Protein AF-A0A820D6V8-F1 (afdb_monomer_lite)

Sequence (106 aa):
MAPISVKALILFKTFDRNGDKHVSVEEIREFYETYLIEFRFPHDSSCRQELIDTFLQAFRMRDANRQMNFDQFYTILQETPNSLESLQLINIPNNDDQVDKLKWQA

Structure (mmCIF, N/CA/C/O backbone):
data_AF-A0A820D6V8-F1
#
_entry.id   AF-A0A820D6V8-F1
#
loop_
_atom_site.group_PDB
_atom_site.id
_atom_site.type_symbol
_atom_site.label_atom_id
_atom_site.label_alt_id
_atom_site.label_comp_id
_atom_site.label_asym_id
_atom_site.label_entity_id
_atom_site.label_seq_id
_atom_site.pdbx_PDB_ins_code
_atom_site.Cartn_x
_atom_site.Cartn_y
_atom_site.Cartn_z
_atom_site.occupancy
_atom_site.B_iso_or_equiv
_atom_site.auth_seq_id
_atom_site.auth_comp_id
_atom_site.auth_asym_id
_atom_site.auth_atom_id
_atom_site.pdbx_PDB_model_num
ATOM 1 N N . MET A 1 1 ? -21.186 -3.714 11.109 1.00 48.38 1 MET A N 1
ATOM 2 C CA . MET A 1 1 ? -19.781 -3.481 10.713 1.00 48.38 1 MET A CA 1
ATOM 3 C C . MET A 1 1 ? -19.057 -4.807 10.845 1.00 48.38 1 MET A C 1
ATOM 5 O O . MET A 1 1 ? -19.229 -5.450 11.874 1.00 48.38 1 MET A O 1
ATOM 9 N N . ALA A 1 2 ? -18.357 -5.260 9.802 1.00 55.44 2 ALA A N 1
ATOM 10 C CA . ALA A 1 2 ? -17.497 -6.440 9.904 1.00 55.44 2 ALA A CA 1
ATOM 11 C C . ALA A 1 2 ? -16.359 -6.160 10.909 1.00 55.44 2 ALA A C 1
ATOM 13 O O . ALA A 1 2 ? -15.966 -4.998 11.050 1.00 55.44 2 ALA A O 1
ATOM 14 N N . PRO A 1 3 ? -15.861 -7.169 11.644 1.00 66.38 3 PRO A N 1
ATOM 15 C CA . PRO A 1 3 ? -14.757 -6.976 12.576 1.00 66.38 3 PRO A CA 1
ATOM 16 C C . PRO A 1 3 ? -13.505 -6.513 11.825 1.00 66.38 3 PRO A C 1
ATOM 18 O O . PRO A 1 3 ? -13.088 -7.136 10.848 1.00 66.38 3 PRO A O 1
ATOM 21 N N . ILE A 1 4 ? -12.909 -5.412 12.289 1.00 69.38 4 ILE A N 1
ATOM 22 C CA . ILE A 1 4 ? -11.679 -4.856 11.718 1.00 69.38 4 ILE A CA 1
ATOM 23 C C . ILE A 1 4 ? -10.583 -5.925 11.782 1.00 69.38 4 ILE A C 1
ATOM 25 O O . ILE A 1 4 ? -10.267 -6.437 12.855 1.00 69.38 4 ILE A O 1
ATOM 29 N N . SER A 1 5 ? -9.985 -6.245 10.632 1.00 78.25 5 SER A N 1
ATOM 30 C CA . SER A 1 5 ? -8.850 -7.168 10.582 1.00 78.25 5 SER A CA 1
ATOM 31 C C . SER A 1 5 ? -7.600 -6.473 11.118 1.00 78.25 5 SER A C 1
ATOM 33 O O . SER A 1 5 ? -7.217 -5.408 10.627 1.00 78.25 5 SER A O 1
ATOM 35 N N . VAL A 1 6 ? -6.922 -7.097 12.085 1.00 78.00 6 VAL A N 1
ATOM 36 C CA . VAL A 1 6 ? -5.644 -6.595 12.615 1.00 78.00 6 VAL A CA 1
ATOM 37 C C . VAL A 1 6 ? -4.590 -6.511 11.515 1.00 78.00 6 VAL A C 1
ATOM 39 O O . VAL A 1 6 ? -3.825 -5.552 11.489 1.00 78.00 6 VAL A O 1
ATOM 42 N N . LYS A 1 7 ? -4.600 -7.435 10.546 1.00 76.88 7 LYS A N 1
ATOM 43 C CA . LYS A 1 7 ? -3.724 -7.358 9.366 1.00 76.88 7 LYS A CA 1
ATOM 44 C C . LYS A 1 7 ? -3.948 -6.083 8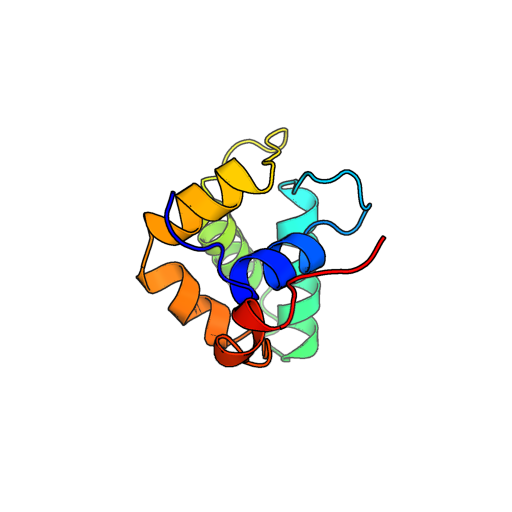.571 1.00 76.88 7 LYS A C 1
ATOM 46 O O . LYS A 1 7 ? -2.983 -5.419 8.214 1.00 76.88 7 LYS A O 1
ATOM 51 N N . ALA A 1 8 ? -5.209 -5.737 8.310 1.00 81.00 8 ALA A N 1
ATOM 52 C CA . ALA A 1 8 ? -5.543 -4.528 7.568 1.00 81.00 8 ALA A CA 1
ATOM 53 C C . ALA A 1 8 ? -5.079 -3.278 8.322 1.00 81.00 8 ALA A C 1
ATOM 55 O O . ALA A 1 8 ? -4.540 -2.362 7.710 1.00 81.00 8 ALA A O 1
ATOM 56 N N . LEU A 1 9 ? -5.228 -3.262 9.650 1.00 84.94 9 LEU A N 1
ATOM 57 C CA . LEU A 1 9 ? -4.756 -2.159 10.485 1.00 84.94 9 LEU A CA 1
ATOM 58 C C . LEU A 1 9 ? -3.227 -2.039 10.495 1.00 84.94 9 LEU A C 1
ATOM 60 O O . LEU A 1 9 ? -2.703 -0.935 10.369 1.00 84.94 9 LEU A O 1
ATOM 64 N N . ILE A 1 10 ? -2.509 -3.156 10.635 1.00 84.50 10 ILE A N 1
ATOM 65 C CA . ILE A 1 10 ? -1.041 -3.173 10.591 1.00 84.50 10 ILE A CA 1
ATOM 66 C C . ILE A 1 10 ? -0.549 -2.719 9.219 1.00 84.50 10 ILE A C 1
ATOM 68 O O . ILE A 1 10 ? 0.346 -1.883 9.145 1.00 84.50 10 ILE A O 1
ATOM 72 N N . LEU A 1 11 ? -1.147 -3.224 8.140 1.00 84.12 11 LEU A N 1
ATOM 73 C CA . LEU A 1 11 ? -0.786 -2.837 6.783 1.00 84.12 11 LEU A CA 1
ATOM 74 C C . LEU A 1 11 ? -1.031 -1.348 6.534 1.00 84.12 11 LEU A C 1
ATOM 76 O O . LEU A 1 11 ? -0.145 -0.670 6.028 1.00 84.12 11 LEU A O 1
ATOM 80 N N . PHE A 1 12 ? -2.186 -0.826 6.953 1.00 88.81 12 PHE A N 1
ATOM 81 C CA . PHE A 1 12 ? -2.479 0.601 6.846 1.00 88.81 12 PHE A CA 1
ATOM 82 C C . PHE A 1 12 ? -1.411 1.442 7.544 1.00 88.81 12 PHE A C 1
ATOM 84 O O . PHE A 1 12 ? -0.856 2.345 6.938 1.00 88.81 12 PHE A O 1
ATOM 91 N N . LYS A 1 13 ? -1.059 1.091 8.787 1.00 88.88 13 LYS A N 1
ATOM 92 C CA . LYS A 1 13 ? 0.013 1.766 9.535 1.00 88.88 13 LYS A CA 1
ATOM 93 C C . LYS A 1 13 ? 1.404 1.586 8.930 1.00 88.88 13 LYS A C 1
ATOM 95 O O . LYS A 1 13 ? 2.302 2.351 9.244 1.00 88.88 13 LYS A O 1
ATOM 100 N N . THR A 1 14 ? 1.601 0.534 8.143 1.00 87.25 14 THR A N 1
ATOM 101 C CA . THR A 1 14 ? 2.863 0.292 7.442 1.00 87.25 14 THR A CA 1
ATOM 102 C C . THR A 1 14 ? 2.981 1.207 6.224 1.00 87.25 14 THR A C 1
ATOM 104 O O . THR A 1 14 ? 4.082 1.647 5.909 1.00 87.25 14 THR A O 1
ATOM 107 N N . PHE A 1 15 ? 1.861 1.507 5.560 1.00 88.38 15 PHE A N 1
ATOM 108 C CA . PHE A 1 15 ? 1.815 2.477 4.468 1.00 88.38 15 PHE A CA 1
ATOM 109 C C . PHE A 1 15 ? 1.818 3.925 4.969 1.00 88.38 15 PHE A C 1
ATOM 111 O O . PHE A 1 15 ? 2.572 4.719 4.427 1.00 88.38 15 PHE A O 1
ATOM 118 N N . ASP A 1 16 ? 1.031 4.258 5.997 1.00 91.94 16 ASP A N 1
ATOM 119 C CA . ASP A 1 16 ? 0.972 5.588 6.633 1.00 91.94 16 ASP A CA 1
ATOM 120 C C . ASP A 1 16 ? 2.298 5.892 7.349 1.00 91.94 16 ASP A C 1
ATOM 122 O O . ASP A 1 16 ? 2.486 5.630 8.542 1.00 91.94 16 ASP A O 1
ATOM 126 N N . ARG A 1 17 ? 3.268 6.381 6.577 1.00 88.81 17 ARG A N 1
ATOM 127 C CA . ARG A 1 17 ? 4.656 6.561 7.001 1.00 88.81 17 ARG A CA 1
ATOM 128 C C . ARG A 1 17 ? 4.813 7.858 7.777 1.00 88.81 17 ARG A C 1
ATOM 130 O O . ARG A 1 17 ? 5.652 7.938 8.678 1.00 88.81 17 ARG A O 1
ATOM 137 N N . ASN A 1 18 ? 4.046 8.879 7.403 1.00 90.88 18 ASN A N 1
ATOM 138 C CA . ASN A 1 18 ? 4.096 10.193 8.033 1.00 90.88 18 ASN A CA 1
ATOM 139 C C . ASN A 1 18 ? 3.204 10.287 9.296 1.00 90.88 18 ASN A C 1
ATOM 141 O O . ASN A 1 18 ? 3.384 11.212 10.093 1.00 90.88 18 ASN A O 1
ATOM 145 N N . GLY A 1 19 ? 2.310 9.316 9.523 1.00 89.81 19 GLY A N 1
ATOM 146 C CA . GLY A 1 19 ? 1.429 9.236 10.687 1.00 89.81 19 GLY A CA 1
ATOM 147 C C . GLY A 1 19 ? 0.227 10.183 10.625 1.00 89.81 19 GLY A C 1
ATOM 148 O O . GLY A 1 19 ? -0.358 10.490 11.673 1.00 89.81 19 GLY A O 1
ATOM 149 N N . ASP A 1 20 ? -0.136 10.678 9.440 1.00 93.88 20 ASP A N 1
ATOM 1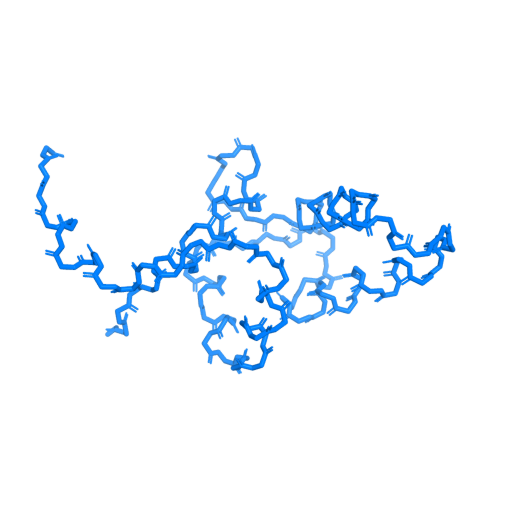50 C CA . ASP A 1 20 ? -1.248 11.612 9.234 1.00 93.88 20 ASP A CA 1
ATOM 151 C C . ASP A 1 20 ? -2.624 10.920 9.184 1.00 93.88 20 ASP A C 1
ATOM 153 O O . ASP A 1 20 ? -3.663 11.584 9.050 1.00 93.88 20 ASP A O 1
ATOM 157 N N . LYS A 1 21 ? -2.644 9.595 9.391 1.00 92.19 21 LYS A N 1
ATOM 158 C CA . LYS A 1 21 ? -3.832 8.729 9.371 1.00 92.19 21 LYS A CA 1
ATOM 159 C C . LYS A 1 21 ? -4.491 8.639 7.999 1.00 92.19 21 LYS A C 1
ATOM 161 O O . LYS A 1 21 ? -5.654 8.225 7.908 1.00 92.19 21 LYS A O 1
ATOM 166 N N . HIS A 1 22 ? -3.765 9.001 6.955 1.00 93.94 22 HIS A N 1
ATOM 167 C CA . HIS A 1 22 ? -4.114 8.786 5.571 1.00 93.94 22 HIS A CA 1
ATOM 168 C C . HIS A 1 22 ? -2.966 8.047 4.890 1.00 93.94 22 HIS A C 1
ATOM 170 O O . HIS A 1 22 ? -1.836 8.027 5.348 1.00 93.94 22 HIS A O 1
ATOM 176 N N . VAL A 1 23 ? -3.294 7.367 3.802 1.00 92.00 23 VAL A N 1
ATOM 177 C CA . VAL A 1 23 ? -2.311 6.729 2.939 1.00 92.00 23 VAL A CA 1
ATOM 178 C C . VAL A 1 23 ? -2.389 7.410 1.589 1.00 92.00 23 VAL A C 1
ATOM 180 O O . VAL A 1 23 ? -3.456 7.437 0.965 1.00 92.00 23 VAL A O 1
ATOM 183 N N . SER A 1 24 ? -1.268 7.967 1.158 1.00 92.81 24 SER A N 1
ATOM 184 C CA . SER A 1 24 ? -1.073 8.603 -0.143 1.00 92.81 24 SER A CA 1
ATOM 185 C C . SER A 1 24 ? -0.564 7.623 -1.204 1.00 92.81 24 SER A C 1
ATOM 187 O O . SER A 1 24 ? -0.136 6.502 -0.913 1.00 92.81 24 SER A O 1
ATOM 189 N N . VAL A 1 25 ? -0.623 8.043 -2.470 1.00 90.44 25 VAL A N 1
ATOM 190 C CA . VAL A 1 25 ? -0.051 7.287 -3.594 1.00 90.44 25 VAL A CA 1
ATOM 191 C C . VAL A 1 25 ? 1.459 7.131 -3.429 1.00 90.44 25 VAL A C 1
ATOM 193 O O . VAL A 1 25 ? 2.005 6.052 -3.668 1.00 90.44 25 VAL A O 1
ATOM 196 N N . GLU A 1 26 ? 2.121 8.202 -3.003 1.00 91.19 26 GLU A N 1
ATOM 197 C CA . GLU A 1 26 ? 3.558 8.265 -2.765 1.00 91.19 26 GLU A CA 1
ATOM 198 C C . GLU A 1 26 ? 3.982 7.272 -1.684 1.00 91.19 26 GLU A C 1
ATOM 200 O O . GLU A 1 26 ? 4.928 6.523 -1.890 1.00 91.19 26 GLU A O 1
ATOM 205 N N . GLU A 1 27 ? 3.242 7.180 -0.582 1.00 91.75 27 GLU A N 1
ATOM 206 C CA . GLU A 1 27 ? 3.547 6.245 0.505 1.00 91.75 27 GLU A CA 1
ATOM 207 C C . GLU A 1 27 ? 3.458 4.775 0.087 1.00 91.75 27 GLU A C 1
ATOM 209 O O . GLU A 1 27 ? 4.351 3.981 0.392 1.00 91.75 27 GLU A O 1
ATOM 214 N N . ILE A 1 28 ? 2.415 4.405 -0.663 1.00 87.75 28 ILE A N 1
ATOM 215 C CA . ILE A 1 28 ? 2.286 3.042 -1.196 1.00 87.75 28 ILE A CA 1
ATOM 216 C C . ILE A 1 28 ? 3.429 2.751 -2.177 1.00 87.75 28 ILE A C 1
ATOM 218 O O . ILE A 1 28 ? 4.026 1.672 -2.140 1.00 87.75 28 ILE A O 1
ATOM 222 N N . ARG A 1 29 ? 3.752 3.713 -3.050 1.00 88.50 29 ARG A N 1
ATOM 223 C CA . ARG A 1 29 ? 4.854 3.597 -4.012 1.00 88.50 29 ARG A CA 1
ATOM 224 C C . ARG A 1 29 ? 6.189 3.397 -3.301 1.00 88.50 29 ARG A C 1
ATOM 226 O O . ARG A 1 29 ? 6.878 2.427 -3.600 1.00 88.50 29 ARG A O 1
ATOM 233 N N . GLU A 1 30 ? 6.530 4.263 -2.352 1.00 88.81 30 GLU A N 1
ATOM 234 C CA . GLU A 1 30 ? 7.773 4.188 -1.577 1.00 88.81 30 GLU A CA 1
ATOM 235 C C . GLU A 1 30 ? 7.904 2.855 -0.838 1.00 88.81 30 GLU A C 1
ATOM 237 O O . GLU A 1 30 ? 8.987 2.256 -0.816 1.00 88.81 30 GLU A O 1
ATOM 242 N N . PHE A 1 31 ? 6.800 2.366 -0.262 1.00 87.19 31 PHE A N 1
ATOM 243 C CA . PHE A 1 31 ? 6.767 1.063 0.386 1.00 87.19 31 PHE A CA 1
ATOM 244 C C . PHE A 1 31 ? 7.151 -0.054 -0.592 1.00 87.19 31 PHE A C 1
ATOM 246 O O . PHE A 1 31 ? 8.074 -0.821 -0.315 1.00 87.19 31 PHE A O 1
ATOM 253 N N . TYR A 1 32 ? 6.483 -0.144 -1.748 1.00 84.12 32 TYR A N 1
ATOM 254 C CA . TYR A 1 32 ? 6.748 -1.212 -2.715 1.00 84.12 32 TYR A CA 1
ATOM 255 C C . TYR A 1 32 ? 8.107 -1.071 -3.401 1.00 84.12 32 TYR A C 1
ATOM 257 O O . TYR A 1 32 ? 8.752 -2.085 -3.657 1.00 84.12 32 TYR A O 1
ATOM 265 N N . GLU A 1 33 ? 8.581 0.147 -3.665 1.00 85.50 33 GLU A N 1
ATOM 266 C CA . GLU A 1 33 ? 9.937 0.373 -4.174 1.00 85.50 33 GLU A CA 1
ATOM 267 C C . GLU A 1 33 ? 10.980 -0.185 -3.204 1.00 85.50 33 GLU A C 1
ATOM 269 O O . GLU A 1 33 ? 11.841 -0.969 -3.609 1.00 85.50 33 GLU A O 1
ATOM 274 N N . THR A 1 34 ? 10.856 0.152 -1.918 1.00 83.56 34 THR A N 1
ATOM 275 C CA . THR A 1 34 ? 11.749 -0.346 -0.864 1.00 83.56 34 THR A CA 1
ATOM 276 C C . THR A 1 34 ? 11.668 -1.867 -0.763 1.00 83.56 34 THR A C 1
ATOM 278 O O . THR A 1 34 ? 12.687 -2.555 -0.825 1.00 83.56 34 THR A O 1
ATOM 281 N N . TYR A 1 35 ? 10.451 -2.404 -0.699 1.00 81.81 35 TYR A N 1
ATOM 282 C CA . TYR A 1 35 ? 10.202 -3.834 -0.571 1.00 81.81 35 TYR A CA 1
ATOM 283 C C . TYR A 1 35 ? 10.771 -4.635 -1.760 1.00 81.81 35 TYR A C 1
ATOM 285 O O . TYR A 1 35 ? 11.470 -5.628 -1.573 1.00 81.81 35 TYR A O 1
ATOM 293 N N . LEU A 1 36 ? 10.553 -4.194 -3.004 1.00 80.06 36 LEU A N 1
ATOM 294 C CA . LEU A 1 36 ? 11.068 -4.882 -4.196 1.00 80.06 36 LEU A CA 1
ATOM 295 C C . LEU A 1 36 ? 12.603 -4.831 -4.293 1.00 80.06 36 LEU A C 1
ATOM 297 O O . LEU A 1 36 ? 13.215 -5.785 -4.784 1.00 80.06 36 LEU A O 1
ATOM 301 N N . ILE A 1 37 ? 13.228 -3.748 -3.817 1.00 79.19 37 ILE A N 1
ATOM 302 C CA . ILE A 1 37 ? 14.691 -3.636 -3.720 1.00 79.19 37 ILE A CA 1
ATOM 303 C C . ILE A 1 37 ? 15.236 -4.637 -2.695 1.00 79.19 37 ILE A C 1
ATOM 305 O O . ILE A 1 37 ? 16.180 -5.372 -2.998 1.00 79.19 37 ILE A O 1
ATOM 309 N N . GLU A 1 38 ? 14.633 -4.706 -1.505 1.00 78.56 38 GLU A N 1
ATOM 310 C CA . GLU A 1 38 ? 15.061 -5.614 -0.434 1.00 78.56 38 GLU A CA 1
ATOM 311 C C . GLU A 1 38 ? 14.952 -7.091 -0.839 1.00 78.56 38 GLU A C 1
ATOM 313 O O . GLU A 1 38 ? 15.852 -7.885 -0.554 1.00 78.56 38 GLU A O 1
ATOM 318 N N . PHE A 1 39 ? 13.906 -7.456 -1.583 1.00 73.25 39 PHE A N 1
ATOM 319 C CA . PHE A 1 39 ? 13.676 -8.828 -2.046 1.00 73.25 39 PHE A CA 1
ATOM 320 C C . PHE A 1 39 ? 14.477 -9.219 -3.299 1.00 73.25 39 PHE A C 1
ATOM 322 O O . PHE A 1 39 ? 14.272 -10.308 -3.839 1.00 73.25 39 PHE A O 1
ATOM 329 N N . ARG A 1 40 ? 15.413 -8.372 -3.760 1.00 67.75 40 ARG A N 1
ATOM 330 C CA . ARG A 1 40 ? 16.229 -8.597 -4.971 1.00 67.75 40 ARG A CA 1
ATOM 331 C C . ARG A 1 40 ? 15.383 -8.969 -6.196 1.00 67.75 40 ARG A C 1
ATOM 333 O O . ARG A 1 40 ? 15.812 -9.777 -7.024 1.00 67.75 40 ARG A O 1
ATOM 340 N N . PHE A 1 41 ? 14.187 -8.388 -6.317 1.00 67.31 41 PHE A N 1
ATOM 341 C CA . PHE A 1 41 ? 13.405 -8.505 -7.546 1.00 67.31 41 PHE A CA 1
ATOM 342 C C . PHE A 1 41 ? 14.243 -7.960 -8.720 1.00 67.31 41 PHE A C 1
ATOM 344 O O . PHE A 1 41 ? 15.097 -7.094 -8.493 1.00 67.31 41 PHE A O 1
ATOM 351 N N . PRO A 1 42 ? 14.068 -8.463 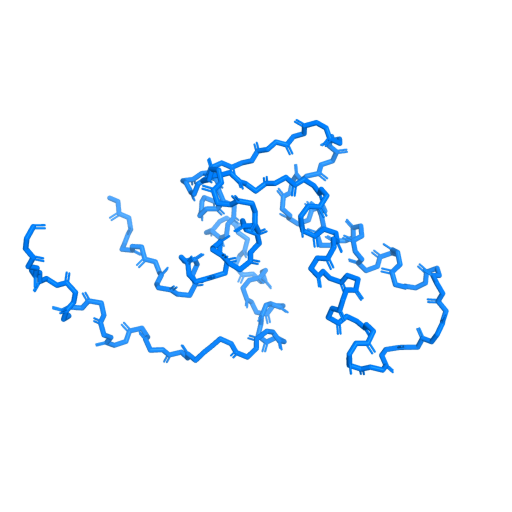-9.959 1.00 63.28 42 PRO A N 1
ATOM 352 C CA . PRO A 1 42 ? 14.948 -8.144 -11.078 1.00 63.28 42 PRO A CA 1
ATOM 353 C C . PRO A 1 42 ? 15.246 -6.645 -11.199 1.00 63.28 42 PRO A C 1
ATOM 355 O O . PRO A 1 42 ? 14.366 -5.794 -11.049 1.00 63.28 42 PRO A O 1
ATOM 358 N N . HIS A 1 43 ? 16.508 -6.319 -11.497 1.00 60.97 43 HIS A N 1
ATOM 359 C CA . HIS A 1 43 ? 16.983 -4.935 -11.595 1.00 60.97 43 HIS A CA 1
ATOM 360 C C . HIS A 1 43 ? 16.322 -4.122 -12.719 1.00 60.97 43 HIS A C 1
ATOM 362 O O . HIS A 1 43 ? 16.504 -2.904 -12.744 1.00 60.97 43 HIS A O 1
ATOM 368 N N . ASP A 1 44 ? 15.494 -4.735 -13.566 1.00 74.31 44 ASP A N 1
ATOM 369 C CA . ASP A 1 44 ? 14.690 -4.026 -14.556 1.00 74.31 44 ASP A CA 1
ATOM 370 C C . ASP A 1 44 ? 13.714 -3.053 -13.875 1.00 74.31 44 ASP A C 1
ATOM 372 O O . ASP A 1 44 ? 12.757 -3.442 -13.200 1.00 74.31 44 ASP A O 1
ATOM 376 N N . SER A 1 45 ? 14.001 -1.760 -14.024 1.00 74.38 45 SER A N 1
ATOM 377 C CA . SER A 1 45 ? 13.185 -0.669 -13.497 1.00 74.38 45 SER A CA 1
ATOM 378 C C . SER A 1 45 ? 11.768 -0.672 -14.057 1.00 74.38 45 SER A C 1
ATOM 380 O O . SER A 1 45 ? 10.851 -0.275 -13.346 1.00 74.38 45 SER A O 1
ATOM 382 N N . SER A 1 46 ? 11.583 -1.148 -15.288 1.00 80.50 46 SER A N 1
ATOM 383 C CA . SER A 1 46 ? 10.291 -1.143 -15.979 1.00 80.50 46 SER A CA 1
ATOM 384 C C . SER A 1 46 ? 9.346 -2.167 -15.353 1.00 80.50 46 SER A C 1
ATOM 386 O O . SER A 1 46 ? 8.223 -1.835 -14.993 1.00 80.50 46 SER A O 1
ATOM 388 N N . CYS A 1 47 ? 9.843 -3.382 -15.099 1.00 77.75 47 CYS A N 1
ATOM 389 C CA . CYS A 1 47 ? 9.073 -4.441 -14.442 1.00 77.75 47 CYS A CA 1
ATOM 390 C C . CYS A 1 47 ? 8.658 -4.049 -13.011 1.00 77.75 47 CYS A C 1
ATOM 392 O O . CYS A 1 47 ? 7.527 -4.296 -12.595 1.00 77.75 47 CYS A O 1
ATOM 394 N N . ARG A 1 48 ? 9.540 -3.373 -12.256 1.00 80.50 48 ARG A N 1
ATOM 395 C CA . ARG A 1 48 ? 9.184 -2.864 -10.918 1.00 80.50 48 ARG A CA 1
ATOM 396 C C . ARG A 1 48 ? 8.089 -1.802 -10.979 1.00 80.50 48 ARG A C 1
ATOM 398 O O . ARG A 1 48 ? 7.173 -1.850 -10.166 1.00 80.50 48 ARG A O 1
ATOM 405 N N . GLN A 1 49 ? 8.174 -0.872 -11.929 1.00 83.69 49 GLN A N 1
ATOM 406 C CA . GLN A 1 49 ? 7.155 0.163 -12.105 1.00 83.69 49 GLN A CA 1
ATOM 407 C C . GLN A 1 49 ? 5.798 -0.436 -12.480 1.00 83.69 49 GLN A C 1
ATOM 409 O O . GLN A 1 49 ? 4.808 -0.095 -11.845 1.00 83.69 49 GLN A O 1
ATOM 414 N N . GLU A 1 50 ? 5.754 -1.396 -13.407 1.00 83.81 50 GLU A N 1
ATOM 415 C CA . GLU A 1 50 ? 4.507 -2.084 -13.774 1.00 83.81 50 GLU A CA 1
ATOM 416 C C . GLU A 1 50 ? 3.855 -2.800 -12.581 1.00 83.81 50 GLU A C 1
ATOM 418 O O . GLU A 1 50 ? 2.633 -2.753 -12.411 1.00 83.81 50 GLU A O 1
ATOM 423 N N . LEU A 1 51 ? 4.656 -3.435 -11.718 1.00 80.31 51 LEU A N 1
ATOM 424 C CA . LEU A 1 51 ? 4.154 -4.058 -10.491 1.00 80.31 51 LEU A CA 1
ATOM 425 C C . LEU A 1 51 ? 3.593 -3.019 -9.518 1.00 80.31 51 LEU A C 1
ATOM 427 O O . LEU A 1 51 ? 2.488 -3.198 -9.008 1.00 80.31 51 LEU A O 1
ATOM 431 N N . ILE A 1 52 ? 4.324 -1.928 -9.280 1.00 83.25 52 ILE A N 1
ATOM 432 C CA . ILE A 1 52 ? 3.873 -0.833 -8.410 1.00 83.25 52 ILE A CA 1
ATOM 433 C C . ILE A 1 52 ? 2.563 -0.238 -8.933 1.00 83.25 52 ILE A C 1
ATOM 435 O O . ILE A 1 52 ? 1.614 -0.090 -8.166 1.00 83.25 52 ILE A O 1
ATOM 439 N N . ASP A 1 53 ? 2.472 0.035 -10.233 1.00 84.50 53 ASP A N 1
ATOM 440 C CA . ASP A 1 53 ? 1.263 0.569 -10.860 1.00 84.50 53 ASP A CA 1
ATOM 441 C C . ASP A 1 53 ? 0.089 -0.413 -10.749 1.00 84.50 53 ASP A C 1
ATOM 443 O O . ASP A 1 53 ? -1.044 -0.008 -10.478 1.00 84.50 53 ASP A O 1
ATOM 447 N N . THR A 1 54 ? 0.356 -1.718 -10.861 1.00 82.25 54 THR A N 1
ATOM 448 C CA . THR A 1 54 ? -0.648 -2.767 -10.635 1.00 82.25 54 THR A CA 1
ATOM 449 C C . THR A 1 54 ? -1.166 -2.744 -9.192 1.00 82.25 54 THR A C 1
ATOM 451 O O . THR A 1 54 ? -2.380 -2.817 -8.972 1.00 82.25 54 THR A O 1
ATOM 454 N N . PHE A 1 55 ? -0.284 -2.587 -8.199 1.00 80.31 55 PHE A N 1
ATOM 455 C CA . PHE A 1 55 ? -0.689 -2.462 -6.795 1.00 80.31 55 PHE A CA 1
ATOM 456 C C . PHE A 1 55 ? -1.484 -1.176 -6.541 1.00 80.31 55 PHE A C 1
ATOM 458 O O . PHE A 1 55 ? -2.549 -1.223 -5.922 1.00 80.31 55 PHE A O 1
ATOM 465 N N . LEU A 1 56 ? -1.033 -0.035 -7.067 1.00 84.81 56 LEU A N 1
ATOM 466 C CA . LEU A 1 56 ? -1.757 1.237 -6.971 1.00 84.81 56 LEU A CA 1
ATOM 467 C C . LEU A 1 56 ? -3.154 1.138 -7.597 1.00 84.81 56 LEU A C 1
ATOM 469 O O . LEU A 1 56 ? -4.138 1.619 -7.025 1.00 84.81 56 LEU A O 1
ATOM 473 N N . GLN A 1 57 ? -3.278 0.443 -8.729 1.00 83.06 57 GLN A N 1
ATOM 474 C CA . GLN A 1 57 ? -4.564 0.183 -9.363 1.00 83.06 57 GLN A CA 1
ATOM 475 C C . GLN A 1 57 ? -5.486 -0.671 -8.480 1.00 83.06 57 GLN A C 1
ATOM 477 O O . GLN A 1 57 ? -6.682 -0.364 -8.402 1.00 83.06 57 GLN A O 1
ATOM 482 N N . ALA A 1 58 ? -4.961 -1.693 -7.795 1.00 79.62 58 ALA A N 1
ATOM 483 C CA . ALA A 1 58 ? -5.733 -2.506 -6.850 1.00 79.62 58 ALA A CA 1
ATOM 484 C C . ALA A 1 58 ? -6.277 -1.659 -5.686 1.00 79.62 58 ALA A C 1
ATOM 486 O O . ALA A 1 58 ? -7.444 -1.782 -5.317 1.00 79.62 58 ALA A O 1
ATOM 487 N N . PHE A 1 59 ? -5.482 -0.702 -5.198 1.00 79.25 59 PHE A N 1
ATOM 488 C CA . PHE A 1 59 ? -5.898 0.274 -4.187 1.00 79.25 59 PHE A CA 1
ATOM 489 C C . PHE A 1 59 ? -6.763 1.422 -4.734 1.00 79.25 59 PHE A C 1
ATOM 491 O O . PHE A 1 59 ? -7.082 2.366 -4.015 1.00 79.25 59 PHE A O 1
ATOM 498 N N . ARG A 1 60 ? -7.181 1.372 -6.006 1.00 83.75 60 ARG A N 1
ATOM 499 C CA . ARG A 1 60 ? -7.935 2.449 -6.674 1.00 83.75 60 ARG A CA 1
ATOM 500 C C . ARG A 1 60 ? -7.222 3.810 -6.607 1.00 83.75 60 ARG A C 1
ATOM 502 O O . ARG A 1 60 ? -7.880 4.843 -6.732 1.00 83.75 60 ARG A O 1
ATOM 509 N N . MET A 1 61 ? -5.901 3.814 -6.459 1.00 79.69 61 MET A N 1
ATOM 510 C CA . MET A 1 61 ? -5.037 4.991 -6.378 1.00 79.69 61 MET A CA 1
ATOM 511 C C . MET A 1 61 ? -4.517 5.364 -7.769 1.00 79.69 61 MET A C 1
ATOM 513 O O . MET A 1 61 ? -3.357 5.141 -8.093 1.00 79.69 61 MET A O 1
ATOM 517 N N . ARG A 1 62 ? -5.403 5.880 -8.632 1.00 73.06 62 ARG A N 1
ATOM 518 C CA . ARG A 1 62 ? -5.018 6.341 -9.983 1.00 73.06 62 ARG A CA 1
ATOM 519 C C . ARG A 1 62 ? -4.630 7.816 -10.037 1.00 73.06 62 ARG A C 1
ATOM 521 O O . ARG A 1 62 ? -3.899 8.212 -10.937 1.00 73.06 62 ARG A O 1
ATOM 528 N N . ASP A 1 63 ? -5.129 8.616 -9.100 1.00 80.81 63 ASP A N 1
ATOM 529 C CA . ASP A 1 63 ? -4.866 10.052 -9.049 1.00 80.81 63 ASP A CA 1
ATOM 530 C C . ASP A 1 63 ? -3.739 10.321 -8.053 1.00 80.81 63 ASP A C 1
ATOM 532 O O . ASP A 1 63 ? -3.843 9.906 -6.902 1.00 80.81 63 ASP A O 1
ATOM 536 N N . ALA A 1 64 ? -2.692 11.041 -8.466 1.00 76.75 64 ALA A N 1
ATOM 537 C CA . ALA A 1 64 ? -1.520 11.310 -7.621 1.00 76.75 64 ALA A CA 1
ATOM 538 C C . ALA A 1 64 ? -1.875 12.021 -6.301 1.00 76.75 64 ALA A C 1
ATOM 540 O O . ALA A 1 64 ? -1.312 11.729 -5.260 1.00 76.75 64 ALA A O 1
ATOM 541 N N . ASN A 1 65 ? -2.888 12.892 -6.311 1.00 83.69 65 ASN A N 1
ATOM 542 C CA . ASN A 1 65 ? -3.319 13.617 -5.110 1.00 83.69 65 ASN A CA 1
ATOM 543 C C . ASN A 1 65 ? -4.294 12.820 -4.233 1.00 83.69 65 ASN A C 1
ATOM 545 O O . ASN A 1 65 ? -4.874 13.369 -3.293 1.00 83.69 65 ASN A O 1
ATOM 549 N N . ARG A 1 66 ? -4.575 11.560 -4.578 1.00 87.25 66 ARG A N 1
ATOM 550 C CA . ARG A 1 66 ? -5.534 10.763 -3.830 1.00 87.25 66 ARG A CA 1
ATOM 551 C C . ARG A 1 66 ? -4.896 10.271 -2.546 1.00 87.25 66 ARG A C 1
ATOM 553 O O . ARG A 1 66 ? -3.831 9.664 -2.539 1.00 87.25 66 ARG A O 1
ATOM 560 N N . GLN A 1 67 ? -5.622 10.487 -1.466 1.00 90.75 67 GLN A N 1
ATOM 561 C CA . GLN A 1 67 ? -5.323 9.926 -0.166 1.00 90.75 67 GLN A CA 1
ATOM 562 C C . GLN A 1 67 ? -6.531 9.130 0.303 1.00 90.75 67 GLN A C 1
ATOM 564 O O . GLN A 1 67 ? -7.668 9.412 -0.096 1.00 90.75 67 GLN A O 1
ATOM 569 N N . MET A 1 68 ? -6.290 8.121 1.130 1.00 91.31 68 MET A N 1
ATOM 570 C CA . MET A 1 68 ? -7.361 7.335 1.722 1.00 91.31 68 MET A CA 1
ATOM 571 C C . MET A 1 68 ? -7.171 7.173 3.222 1.00 91.31 68 MET A C 1
ATOM 573 O O . MET A 1 68 ? -6.070 6.903 3.689 1.00 91.31 68 MET A O 1
ATOM 577 N N . ASN A 1 69 ? -8.254 7.312 3.977 1.00 92.50 69 ASN A N 1
ATOM 578 C CA . ASN A 1 69 ? -8.256 6.977 5.397 1.00 92.50 69 ASN A CA 1
ATOM 579 C C . ASN A 1 69 ? -8.438 5.463 5.609 1.00 92.50 69 ASN A C 1
ATOM 581 O O . ASN A 1 69 ? -8.676 4.704 4.664 1.00 92.50 69 ASN A O 1
ATOM 585 N N . PHE A 1 70 ? -8.363 5.023 6.867 1.00 89.81 70 PHE A N 1
ATOM 586 C CA . PHE A 1 70 ? -8.468 3.604 7.205 1.00 89.81 70 PHE A CA 1
ATOM 587 C C . PHE A 1 70 ? -9.784 2.953 6.752 1.00 89.81 70 PHE A C 1
ATOM 589 O O . PHE A 1 70 ? -9.765 1.828 6.260 1.00 89.81 70 PHE A O 1
ATOM 596 N N . ASP A 1 71 ? -10.920 3.644 6.864 1.00 89.00 71 ASP A N 1
ATOM 597 C CA . ASP A 1 71 ? -12.221 3.081 6.481 1.00 89.00 71 ASP A CA 1
ATOM 598 C C . ASP A 1 71 ? -12.315 2.858 4.964 1.00 89.00 71 ASP A C 1
ATOM 600 O O . ASP A 1 71 ? -12.796 1.819 4.498 1.00 89.00 71 ASP A O 1
ATOM 604 N N . GLN A 1 72 ? -11.807 3.812 4.180 1.00 89.06 72 GLN A N 1
ATOM 605 C CA . GLN A 1 72 ? -11.717 3.701 2.723 1.00 89.06 72 GLN A CA 1
ATOM 606 C C . GLN A 1 72 ? -10.763 2.576 2.316 1.00 89.06 72 GLN A C 1
ATOM 608 O O . GLN A 1 72 ? -11.111 1.751 1.469 1.00 89.06 72 GLN A O 1
ATOM 613 N N . PHE A 1 73 ? -9.599 2.503 2.961 1.00 88.00 73 PHE A N 1
ATOM 614 C CA . PHE A 1 73 ? -8.619 1.441 2.761 1.00 88.00 73 PHE A CA 1
ATOM 615 C C . PHE A 1 73 ? -9.206 0.056 3.060 1.00 88.00 73 PHE A C 1
ATOM 617 O O . PHE A 1 73 ? -9.120 -0.862 2.242 1.00 88.00 73 PHE A O 1
ATOM 624 N N . TYR A 1 74 ? -9.870 -0.090 4.206 1.00 85.56 74 TYR A N 1
ATOM 625 C CA . TYR A 1 74 ? -10.475 -1.345 4.631 1.00 85.56 74 TYR A CA 1
ATOM 626 C C . TYR A 1 74 ? -11.609 -1.778 3.695 1.00 85.56 74 TYR A C 1
ATOM 628 O O . TYR A 1 74 ? -11.700 -2.955 3.350 1.00 85.56 74 TYR A O 1
ATOM 636 N N . THR A 1 75 ? -12.422 -0.834 3.214 1.00 85.44 75 THR A N 1
ATOM 637 C CA . THR A 1 75 ? -13.477 -1.114 2.226 1.00 85.44 75 THR A CA 1
ATOM 638 C C . THR A 1 75 ? -12.891 -1.695 0.938 1.00 85.44 75 THR A C 1
ATOM 640 O O . THR A 1 75 ? -13.379 -2.708 0.441 1.00 85.44 75 THR A O 1
ATOM 643 N N . ILE A 1 76 ? -11.797 -1.115 0.435 1.00 83.56 76 ILE A N 1
ATOM 644 C CA . ILE A 1 76 ? -11.117 -1.615 -0.767 1.00 83.56 76 ILE A CA 1
ATOM 645 C C . ILE A 1 76 ? -10.582 -3.037 -0.544 1.00 83.56 76 ILE A C 1
ATOM 647 O O . ILE A 1 76 ? -10.744 -3.895 -1.413 1.00 83.56 76 ILE A O 1
ATOM 651 N N . LEU A 1 77 ? -10.008 -3.322 0.628 1.00 79.56 77 LEU A N 1
ATOM 652 C CA . LEU A 1 77 ? -9.528 -4.667 0.962 1.00 79.56 77 LEU A CA 1
ATOM 653 C C . LEU A 1 77 ? -10.655 -5.707 1.036 1.00 79.56 77 LEU A C 1
ATOM 655 O O . LEU A 1 77 ? -10.449 -6.847 0.629 1.00 79.56 77 LEU A O 1
ATOM 659 N N . GLN A 1 78 ? -11.837 -5.334 1.533 1.00 78.31 78 GLN A N 1
ATOM 660 C CA . GLN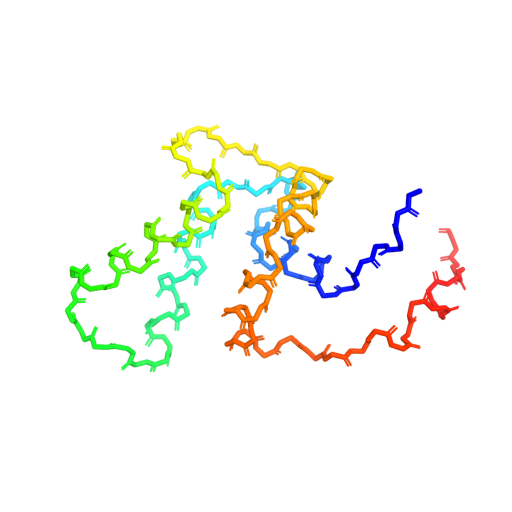 A 1 78 ? -12.999 -6.232 1.592 1.00 78.31 78 GLN A CA 1
ATOM 661 C C . GLN A 1 78 ? -13.587 -6.519 0.204 1.00 78.31 78 GLN A C 1
ATOM 663 O O . GLN A 1 78 ? -13.996 -7.644 -0.075 1.00 78.31 78 GLN A O 1
ATOM 668 N N . GLU A 1 79 ? -13.615 -5.520 -0.679 1.00 77.00 79 GLU A N 1
ATOM 669 C CA . GLU A 1 79 ? -14.142 -5.662 -2.043 1.00 77.00 79 GLU A CA 1
ATOM 670 C C . GLU A 1 79 ? -13.209 -6.450 -2.970 1.00 77.00 79 GLU A C 1
ATOM 672 O O . GLU A 1 79 ? -13.626 -6.895 -4.041 1.00 77.00 79 GLU A O 1
ATOM 677 N N . THR A 1 80 ? -11.955 -6.646 -2.561 1.00 66.81 80 THR A N 1
ATOM 678 C CA . THR A 1 80 ? -10.919 -7.233 -3.408 1.00 66.81 80 THR A CA 1
ATOM 679 C C . THR A 1 80 ? -10.272 -8.438 -2.708 1.00 66.81 80 THR A C 1
ATOM 681 O O . THR A 1 80 ? -9.120 -8.353 -2.280 1.00 66.81 80 THR A O 1
ATOM 684 N N . PRO A 1 81 ? -10.976 -9.584 -2.591 1.00 57.59 81 PRO A N 1
ATOM 685 C CA . PRO A 1 81 ? -10.546 -10.726 -1.771 1.00 57.59 81 PRO A CA 1
ATOM 686 C C . PRO A 1 81 ? -9.151 -11.275 -2.129 1.00 57.59 81 PRO A C 1
ATOM 688 O O . PRO A 1 81 ? -8.398 -11.650 -1.235 1.00 57.59 81 PRO A O 1
ATOM 691 N N . ASN A 1 82 ? -8.743 -11.213 -3.402 1.00 56.41 82 ASN A N 1
ATOM 692 C CA . ASN A 1 82 ? -7.412 -11.661 -3.851 1.00 56.41 82 ASN A CA 1
ATOM 693 C C . ASN A 1 82 ? -6.281 -10.645 -3.573 1.00 56.41 82 ASN A C 1
ATOM 695 O O . ASN A 1 82 ? -5.099 -10.961 -3.720 1.00 56.41 82 ASN A O 1
ATOM 699 N N . SER A 1 83 ? -6.612 -9.413 -3.172 1.00 55.41 83 SER A N 1
ATOM 700 C CA . SER A 1 83 ? -5.602 -8.386 -2.863 1.00 55.41 83 SER A CA 1
ATOM 701 C C . SER A 1 83 ? -4.880 -8.700 -1.563 1.00 55.41 83 SER A C 1
ATOM 703 O O . SER A 1 83 ? -3.669 -8.528 -1.476 1.00 55.41 83 SER A O 1
ATOM 705 N N . LEU A 1 84 ? -5.603 -9.238 -0.576 1.00 53.72 84 LEU A N 1
ATOM 706 C CA . LEU A 1 84 ? -5.017 -9.713 0.678 1.00 53.72 84 LEU A CA 1
ATOM 707 C C . LEU A 1 84 ? -4.112 -10.932 0.472 1.00 53.72 84 LEU A C 1
ATOM 709 O O . LEU A 1 84 ? -3.111 -11.058 1.171 1.00 53.72 84 LEU A O 1
ATOM 713 N N . GLU A 1 85 ? -4.412 -11.795 -0.502 1.00 54.25 85 GLU A N 1
ATOM 714 C CA . GLU A 1 85 ? -3.525 -12.911 -0.850 1.00 54.25 85 GLU A CA 1
ATOM 715 C C . GLU A 1 85 ? -2.217 -12.426 -1.478 1.00 54.25 85 GLU A C 1
ATOM 717 O O . GLU A 1 85 ? -1.147 -12.913 -1.132 1.00 54.25 85 GLU A O 1
ATOM 722 N N . SER A 1 86 ? -2.270 -11.386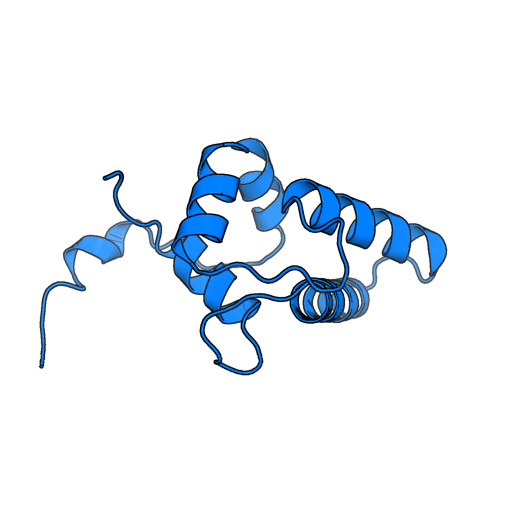 -2.313 1.00 50.28 86 SER A N 1
ATOM 723 C CA . SER A 1 86 ? -1.061 -10.761 -2.876 1.00 50.28 86 SER A CA 1
ATOM 724 C C . SER A 1 86 ? -0.209 -10.068 -1.799 1.00 50.28 86 SER A C 1
ATOM 726 O O . SER A 1 86 ? 1.012 -9.976 -1.918 1.00 50.28 86 SER A O 1
ATOM 728 N N . LEU A 1 87 ? -0.844 -9.625 -0.709 1.00 53.50 87 LEU A N 1
ATOM 729 C CA . LEU A 1 87 ? -0.192 -9.045 0.466 1.00 53.50 87 LEU A CA 1
ATOM 730 C C . LEU A 1 87 ? 0.436 -10.097 1.396 1.00 53.50 87 LEU A C 1
ATOM 732 O O . LEU A 1 87 ? 1.155 -9.704 2.309 1.00 53.50 87 LEU A O 1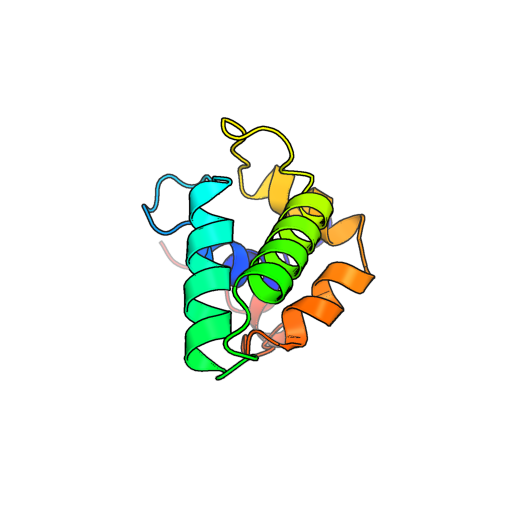
ATOM 736 N N . GLN A 1 88 ? 0.253 -11.406 1.152 1.00 49.09 88 GLN A N 1
ATOM 737 C CA . GLN A 1 88 ? 0.974 -12.477 1.870 1.00 49.09 88 GLN A CA 1
ATOM 738 C C . GLN A 1 88 ? 2.495 -12.420 1.660 1.00 49.09 88 GLN A C 1
ATOM 740 O O . GLN A 1 88 ? 3.243 -13.034 2.418 1.00 49.09 88 GLN A O 1
ATOM 745 N N . LEU A 1 89 ? 2.961 -11.672 0.655 1.00 45.97 89 LEU A N 1
ATOM 746 C CA . LEU A 1 89 ? 4.373 -11.337 0.483 1.00 45.97 89 LEU A CA 1
ATOM 747 C C . LEU A 1 89 ? 4.886 -10.483 1.657 1.00 45.97 89 LEU A C 1
ATOM 749 O O . LEU A 1 89 ? 5.999 -10.681 2.149 1.00 45.97 89 LEU A O 1
ATOM 753 N N . ILE A 1 90 ? 4.063 -9.570 2.174 1.00 51.62 90 ILE A N 1
ATOM 754 C CA . ILE A 1 90 ? 4.390 -8.821 3.383 1.00 51.62 90 ILE A CA 1
ATOM 755 C C . ILE A 1 90 ? 4.176 -9.784 4.550 1.00 51.62 90 ILE A C 1
ATOM 757 O O . ILE A 1 90 ? 3.050 -10.189 4.833 1.00 51.62 90 ILE A O 1
ATOM 761 N N . ASN A 1 91 ? 5.263 -10.180 5.211 1.00 46.91 91 ASN A N 1
ATOM 762 C CA . ASN A 1 91 ? 5.256 -11.124 6.328 1.00 46.91 91 ASN A CA 1
ATOM 763 C C . ASN A 1 91 ? 4.624 -10.487 7.585 1.00 46.91 91 ASN A C 1
ATOM 765 O O . ASN A 1 91 ? 5.294 -10.243 8.587 1.00 46.91 91 ASN A O 1
ATOM 769 N N . ILE A 1 92 ? 3.335 -10.149 7.511 1.00 53.44 92 ILE A N 1
ATOM 770 C CA . ILE A 1 92 ? 2.551 -9.623 8.622 1.00 53.44 92 ILE A CA 1
ATOM 771 C C . ILE A 1 92 ? 2.125 -10.831 9.462 1.00 53.44 92 ILE A C 1
ATOM 773 O O . ILE A 1 92 ? 1.384 -11.685 8.964 1.00 53.44 92 ILE A O 1
ATOM 777 N N . PRO A 1 93 ? 2.582 -10.942 10.723 1.00 44.84 93 PRO A N 1
ATOM 778 C CA . PRO A 1 93 ? 2.283 -12.091 11.564 1.00 44.84 93 PRO A CA 1
ATOM 779 C C . PRO A 1 93 ? 0.774 -12.223 11.710 1.00 44.84 93 PRO A C 1
ATOM 781 O O . PRO A 1 93 ? 0.108 -11.295 12.179 1.00 44.84 93 PRO A O 1
ATOM 784 N N . ASN A 1 94 ? 0.229 -13.370 11.291 1.00 41.88 94 ASN A N 1
ATOM 785 C CA . ASN A 1 94 ? -1.208 -13.536 11.289 1.00 41.88 94 ASN A CA 1
ATOM 786 C C . ASN A 1 94 ? -1.809 -14.008 12.609 1.00 41.88 94 ASN A C 1
ATOM 788 O O . ASN A 1 94 ? -2.067 -15.178 12.835 1.00 41.88 94 ASN A O 1
ATOM 792 N N . ASN A 1 95 ? -1.979 -13.025 13.493 1.00 48.12 95 ASN A N 1
ATOM 793 C CA . ASN A 1 95 ? -2.616 -13.135 14.797 1.00 48.12 95 ASN A CA 1
ATOM 794 C C . ASN A 1 95 ? -4.032 -12.536 14.734 1.00 48.12 95 ASN A C 1
ATOM 796 O O . ASN A 1 95 ? -4.340 -11.566 15.426 1.00 48.12 95 ASN A O 1
ATOM 800 N N . ASP A 1 96 ? -4.905 -13.105 13.899 1.00 50.59 96 ASP A N 1
ATOM 801 C CA . ASP A 1 96 ? -6.337 -12.761 13.930 1.00 50.59 96 ASP A CA 1
ATOM 802 C C . ASP A 1 96 ? -7.026 -13.305 15.213 1.00 50.59 96 ASP A C 1
ATOM 804 O O . ASP A 1 96 ? -8.113 -12.860 15.564 1.00 50.59 96 ASP A O 1
ATOM 808 N N . ASP A 1 97 ? -6.353 -14.164 15.994 1.00 50.12 97 ASP A N 1
ATOM 809 C CA . ASP A 1 97 ? -6.836 -14.699 17.283 1.00 50.12 97 ASP A CA 1
ATOM 810 C C . ASP A 1 97 ? -6.664 -13.749 18.489 1.00 50.12 97 ASP A C 1
ATOM 812 O O . ASP A 1 97 ? -7.086 -14.069 19.602 1.00 50.12 97 ASP A O 1
ATOM 816 N N . GLN A 1 98 ? -6.042 -12.574 18.323 1.00 47.25 98 GLN A N 1
ATOM 817 C CA . GLN A 1 98 ? -5.787 -11.655 19.449 1.00 47.25 98 GLN A CA 1
ATOM 818 C C . GLN A 1 98 ? -6.717 -10.439 19.512 1.00 47.25 98 GLN A C 1
ATOM 820 O O . GLN A 1 98 ? -6.619 -9.647 20.452 1.00 47.25 98 GLN A O 1
ATOM 825 N N . VAL A 1 99 ? -7.659 -10.295 18.572 1.00 47.88 99 VAL A N 1
ATOM 826 C CA . VAL A 1 99 ? -8.564 -9.129 18.532 1.00 47.88 99 VAL A CA 1
ATOM 827 C C . VAL A 1 99 ? -9.481 -9.074 19.760 1.00 47.88 99 VAL A C 1
ATOM 829 O O . VAL A 1 99 ? -9.769 -7.989 20.260 1.00 47.88 99 VAL A O 1
ATOM 832 N N . ASP A 1 100 ? -9.841 -10.223 20.342 1.00 46.06 100 ASP A N 1
ATOM 833 C CA . ASP A 1 100 ? -10.641 -10.272 21.576 1.00 46.06 100 ASP A CA 1
ATOM 834 C C . ASP A 1 100 ? -9.871 -9.850 22.844 1.00 46.06 100 ASP A C 1
ATOM 836 O O . ASP A 1 100 ? -10.486 -9.562 23.872 1.00 46.06 100 ASP A O 1
ATOM 840 N N . LYS A 1 101 ? -8.534 -9.742 22.786 1.00 43.53 101 LYS A N 1
ATOM 841 C CA . LYS A 1 101 ? -7.700 -9.274 23.910 1.00 43.53 101 LYS A CA 1
ATOM 842 C C . LYS A 1 101 ? -7.310 -7.799 23.839 1.00 43.53 101 LYS A C 1
ATOM 844 O O . LYS A 1 101 ? -6.770 -7.283 24.809 1.00 43.53 101 LYS A O 1
ATOM 849 N N . LEU A 1 102 ? -7.645 -7.098 22.755 1.00 42.00 102 LEU A N 1
ATOM 850 C CA . LEU A 1 102 ? -7.538 -5.634 22.666 1.00 42.00 102 LEU A CA 1
ATOM 851 C C . LEU A 1 102 ? -8.780 -4.917 23.221 1.00 42.00 102 LEU A C 1
ATOM 853 O O . LEU A 1 102 ? -8.981 -3.723 23.003 1.00 42.00 102 LEU A O 1
ATOM 857 N N . LYS A 1 103 ? -9.602 -5.632 23.996 1.00 45.16 103 LYS A N 1
ATOM 858 C CA . LYS A 1 103 ? -10.517 -5.006 24.940 1.00 45.16 103 LYS A CA 1
ATOM 859 C C . LYS A 1 103 ? -9.736 -4.543 26.179 1.00 45.16 103 LYS A C 1
ATOM 861 O O . LYS A 1 103 ? -9.348 -5.362 27.006 1.00 45.16 103 LYS A O 1
ATOM 866 N N . TRP A 1 104 ? -9.660 -3.212 26.289 1.00 48.84 104 TRP A N 1
ATOM 867 C CA . TRP A 1 104 ? -9.364 -2.370 27.461 1.00 48.84 104 TRP A CA 1
ATOM 868 C C . TRP A 1 104 ? -7.890 -2.040 27.739 1.00 48.84 104 TRP A C 1
ATOM 870 O O . TRP A 1 104 ? -7.115 -2.926 28.074 1.00 48.84 104 TRP A O 1
ATOM 880 N N . GLN A 1 105 ? -7.547 -0.742 27.748 1.00 38.75 105 GLN A N 1
ATOM 881 C CA . GLN A 1 105 ? -7.252 0.025 28.976 1.00 38.75 105 GLN A CA 1
ATOM 882 C C . GLN A 1 105 ? -6.765 1.460 28.654 1.00 38.75 105 GLN A C 1
ATOM 884 O O . GLN A 1 105 ? -5.795 1.621 27.918 1.00 38.75 105 GLN A O 1
ATOM 889 N N . ALA A 1 106 ? -7.417 2.440 29.304 1.00 36.97 106 ALA A N 1
ATOM 890 C CA . ALA A 1 106 ? -7.232 3.906 29.308 1.00 36.97 106 ALA A CA 1
ATOM 891 C C . ALA A 1 106 ? -7.952 4.713 28.212 1.00 36.97 106 ALA A C 1
ATOM 893 O O . ALA A 1 106 ? -7.531 4.681 27.037 1.00 36.97 106 ALA A O 1
#

InterPro domains:
  IPR002048 EF-hand domain [PS50222] (11-38)
  IPR011992 EF-hand domain pair [SSF47473] (7-91)
  IPR018247 EF-Hand 1, calcium-binding site [PS00018] (16-28)

Secondary structure (DSSP, 8-state):
-PPPPHHHHHHHHHH--S-SSEEEHHHHHHHHHHHHHHTT--S-HHHHHHHHHHHHHHTT--STT-EEEHHHHHHHHHH-HHHHHHGGGS-----GGGGGG-----

Foldseek 3Di:
DPPDFPLLVVVQVQLPPVVPQKHFLVSLLVSQVVLCVVVCPDPPPVVSVVVSVVLCVLLVNPDRGDIGGSVSSSVSCVVRVCNVVVCVSVVDPRPSVCPVVPPDDD

pLDDT: mean 73.79, std 16.54, range [36.97, 93.94]

Radius of gyration: 14.7 Å; chains: 1; bounding box: 37×28×45 Å

Organism: NCBI:txid392033